Protein AF-A0A1A8MNE2-F1 (afdb_monomer_lite)

pLDDT: mean 73.71, std 25.96, range [27.19, 98.38]

Sequence (96 aa):
MAAAMRLVNKKIFTPGMGQHSLAFTTAAQVYSAGIKASQALPETVKIVEVGPRDGLQNEKVVVPTEAKINLINMLSESGLPVIEATSFVSPKWVPQ

Radius of gyration: 26.6 Å; chains: 1; bounding box: 40×54×67 Å

Secondary structure (DSSP, 8-state):
--------------------------HHHHHHSS--S-SPPPS----EE-IIIIIHHT-SSPPPHHHHHHHHHHHHHTT-SEE-------TTT---

Organism: NCBI:txid704102

Structure (mmCIF, N/CA/C/O backbone):
data_AF-A0A1A8MNE2-F1
#
_entry.id   AF-A0A1A8MNE2-F1
#
loop_
_atom_site.group_PDB
_atom_site.id
_atom_site.type_symbol
_atom_site.label_atom_id
_atom_site.label_alt_id
_atom_site.label_comp_id
_atom_site.label_asym_id
_atom_site.label_entity_id
_atom_site.label_seq_id
_atom_site.pdbx_PDB_ins_code
_atom_site.Cartn_x
_atom_site.Cartn_y
_atom_site.Cartn_z
_atom_site.occupancy
_atom_site.B_iso_or_equiv
_atom_site.auth_seq_id
_atom_site.auth_comp_id
_atom_site.auth_asym_id
_atom_site.auth_atom_id
_atom_site.pdbx_PDB_model_num
ATOM 1 N N . MET A 1 1 ? -27.360 41.382 -19.867 1.00 34.72 1 MET A N 1
ATOM 2 C CA . MET A 1 1 ? -26.456 42.552 -19.872 1.00 34.72 1 MET A CA 1
ATOM 3 C C . MET A 1 1 ? -25.048 42.043 -20.167 1.00 34.72 1 MET A C 1
ATOM 5 O O . MET A 1 1 ? -24.625 41.127 -19.480 1.00 34.72 1 MET A O 1
ATOM 9 N N . ALA A 1 2 ? -24.390 42.613 -21.183 1.00 29.84 2 ALA A N 1
ATOM 10 C CA . ALA A 1 2 ? -23.005 42.387 -21.633 1.00 29.84 2 ALA A CA 1
ATOM 11 C C . ALA A 1 2 ? -22.667 41.071 -22.377 1.00 29.84 2 ALA A C 1
ATOM 13 O O . ALA A 1 2 ? -22.263 40.067 -21.800 1.00 29.84 2 ALA A O 1
ATOM 14 N N . ALA A 1 3 ? -22.768 41.156 -23.707 1.00 27.19 3 ALA A N 1
ATOM 15 C CA . ALA A 1 3 ? -22.093 40.303 -24.678 1.00 27.19 3 ALA A CA 1
ATOM 16 C C . ALA A 1 3 ? -20.619 40.730 -24.830 1.00 27.19 3 ALA A C 1
ATOM 18 O O . ALA A 1 3 ? -20.338 41.924 -24.934 1.00 27.19 3 ALA A O 1
ATOM 19 N N . ALA A 1 4 ? -19.693 39.769 -24.904 1.00 31.97 4 ALA A N 1
ATOM 20 C CA . ALA A 1 4 ? -18.314 40.007 -25.323 1.00 31.97 4 ALA A CA 1
ATOM 21 C C . ALA A 1 4 ? -18.128 39.526 -26.770 1.00 31.97 4 ALA A C 1
ATOM 23 O O . ALA A 1 4 ? -18.114 38.336 -27.077 1.00 31.97 4 ALA A O 1
ATOM 24 N N . MET A 1 5 ? -18.032 40.510 -27.655 1.00 33.59 5 MET A N 1
ATOM 25 C CA . MET A 1 5 ? -17.817 40.419 -29.091 1.00 33.59 5 MET A CA 1
ATOM 26 C C . MET A 1 5 ? -16.360 40.006 -29.363 1.00 33.59 5 MET A C 1
ATOM 28 O O . MET A 1 5 ? -15.445 40.769 -29.064 1.00 33.59 5 MET A O 1
ATOM 32 N N . ARG A 1 6 ? -16.115 38.814 -29.930 1.00 31.64 6 ARG A N 1
ATOM 33 C CA . ARG A 1 6 ? -14.802 38.455 -30.497 1.00 31.64 6 ARG A CA 1
ATOM 34 C C . ARG A 1 6 ? -14.917 38.375 -32.014 1.00 31.64 6 ARG A C 1
ATOM 36 O O . ARG A 1 6 ? -15.577 37.499 -32.562 1.00 31.64 6 ARG A O 1
ATOM 43 N N . LEU A 1 7 ? -14.283 39.345 -32.664 1.00 35.28 7 LEU A N 1
ATOM 44 C CA . LEU A 1 7 ? -14.166 39.500 -34.107 1.00 35.28 7 LEU A CA 1
ATOM 45 C C . LEU A 1 7 ? -13.396 38.297 -34.686 1.00 35.28 7 LEU A C 1
ATOM 47 O O . LEU A 1 7 ? -12.177 38.214 -34.542 1.00 35.28 7 LEU A O 1
ATOM 51 N N . VAL A 1 8 ? -14.097 37.347 -35.309 1.00 44.00 8 VAL A N 1
ATOM 52 C CA . VAL A 1 8 ? -13.463 36.297 -36.121 1.00 44.00 8 VAL A CA 1
ATOM 53 C C . VAL A 1 8 ? -13.439 36.776 -37.568 1.00 44.00 8 VAL A C 1
ATOM 55 O O . VAL A 1 8 ? -14.454 37.160 -38.146 1.00 44.00 8 VAL A O 1
ATOM 58 N N . ASN A 1 9 ? -12.228 36.809 -38.108 1.00 32.41 9 ASN A N 1
ATOM 59 C CA . ASN A 1 9 ? -11.853 37.319 -39.415 1.00 32.41 9 ASN A CA 1
ATOM 60 C C . ASN A 1 9 ? -12.688 36.673 -40.544 1.00 32.41 9 ASN A C 1
ATOM 62 O O . ASN A 1 9 ? -12.585 35.475 -40.797 1.00 32.41 9 ASN A O 1
ATOM 66 N N . LYS A 1 10 ? -13.515 37.472 -41.233 1.00 41.44 10 LYS A N 1
ATOM 67 C CA . LYS A 1 10 ? -14.252 37.089 -42.450 1.00 41.44 10 LYS A CA 1
ATOM 68 C C . LYS A 1 10 ? -13.290 37.001 -43.638 1.00 41.44 10 LYS A C 1
ATOM 70 O O . LYS A 1 10 ? -13.204 37.941 -44.418 1.00 41.44 10 LYS A O 1
ATOM 75 N N . LYS A 1 11 ? -12.615 35.871 -43.817 1.00 40.06 11 LYS A N 1
ATOM 76 C CA . LYS A 1 11 ? -12.219 35.333 -45.131 1.00 40.06 11 LYS A CA 1
ATOM 77 C C . LYS A 1 11 ? -12.133 33.817 -44.987 1.00 40.06 11 LYS A C 1
ATOM 79 O O . LYS A 1 11 ? -11.759 33.341 -43.927 1.00 40.06 11 LYS A O 1
ATOM 84 N N . ILE A 1 12 ? -12.425 33.099 -46.069 1.00 40.91 12 ILE A N 1
ATOM 85 C CA . ILE A 1 12 ? -12.530 31.632 -46.174 1.00 40.91 12 ILE A CA 1
ATOM 86 C C . ILE A 1 12 ? -13.964 31.116 -45.936 1.00 40.91 12 ILE A C 1
ATOM 88 O O . ILE A 1 12 ? -14.241 30.303 -45.064 1.00 40.91 12 ILE A O 1
ATOM 92 N N . PHE A 1 13 ? -14.896 31.585 -46.770 1.00 33.97 13 PHE A N 1
ATOM 93 C CA . PHE A 1 13 ? -16.050 30.781 -47.170 1.00 33.97 13 PHE A CA 1
ATOM 94 C C . PHE A 1 13 ? -16.176 30.870 -48.695 1.00 33.97 13 PHE A C 1
ATOM 96 O O . PHE A 1 13 ? -16.529 31.919 -49.232 1.00 33.97 13 PHE A O 1
ATOM 103 N N . THR A 1 14 ? -15.849 29.783 -49.388 1.00 40.25 14 THR A N 1
ATOM 104 C CA . THR A 1 14 ? -16.313 29.502 -50.753 1.00 40.25 14 THR A CA 1
ATOM 105 C C . THR A 1 14 ? -17.086 28.185 -50.701 1.00 40.25 14 THR A C 1
ATOM 107 O O . THR A 1 14 ? -16.544 27.213 -50.172 1.00 40.25 14 THR A O 1
ATOM 110 N N . PRO A 1 15 ? -18.329 28.124 -51.209 1.00 40.41 15 PRO A N 1
ATOM 111 C CA . PRO A 1 15 ? -19.114 26.901 -51.233 1.00 40.41 15 PRO A CA 1
ATOM 112 C C . PRO A 1 15 ? -18.755 26.098 -52.490 1.00 40.41 15 PRO A C 1
ATOM 114 O O . PRO A 1 15 ? -18.817 26.619 -53.601 1.00 40.41 15 PRO A O 1
ATOM 117 N N . GLY A 1 16 ? -18.372 24.833 -52.330 1.00 38.44 16 GLY A N 1
ATOM 118 C CA . GLY A 1 16 ? -18.065 23.947 -53.451 1.00 38.44 16 GLY A CA 1
ATOM 119 C C . GLY A 1 16 ? -18.192 22.486 -53.041 1.00 38.44 16 GLY A C 1
ATOM 120 O O . GLY A 1 16 ? -17.444 22.010 -52.197 1.00 38.44 16 GLY A O 1
ATOM 121 N N . MET A 1 17 ? -19.188 21.814 -53.614 1.00 42.62 17 MET A N 1
ATOM 122 C CA . MET A 1 17 ? -19.542 20.403 -53.441 1.00 42.62 17 MET A CA 1
ATOM 123 C C . MET A 1 17 ? -18.357 19.443 -53.648 1.00 42.62 17 MET A C 1
ATOM 125 O O . MET A 1 17 ? -17.599 19.595 -54.601 1.00 42.62 17 MET A O 1
ATOM 129 N N . GLY A 1 18 ? -18.274 18.389 -52.829 1.00 35.31 18 GLY A N 1
ATOM 130 C CA . GLY A 1 18 ? -17.325 17.290 -53.028 1.00 35.31 18 GLY A CA 1
ATOM 131 C C . GLY A 1 18 ? -17.461 16.181 -51.983 1.00 35.31 18 GLY A C 1
ATOM 132 O O . GLY A 1 18 ? -16.837 16.242 -50.938 1.00 35.31 18 GLY A O 1
ATOM 133 N N . GLN A 1 19 ? -18.330 15.214 -52.284 1.00 39.34 19 GLN A N 1
ATOM 134 C CA . GLN A 1 19 ? -18.415 13.825 -51.800 1.00 39.34 19 GLN A CA 1
ATOM 135 C C . GLN A 1 19 ? -17.923 13.484 -50.377 1.00 39.34 19 GLN A C 1
ATOM 137 O O . GLN A 1 19 ? -16.733 13.396 -50.088 1.00 39.34 19 GLN A O 1
ATOM 142 N N . HIS A 1 20 ? -18.880 13.129 -49.516 1.00 36.81 20 HIS A N 1
ATOM 143 C CA . HIS A 1 20 ? -18.620 12.410 -48.273 1.00 36.81 20 HIS A CA 1
ATOM 144 C C . HIS A 1 20 ? -18.177 10.969 -48.576 1.00 36.81 20 HIS A C 1
ATOM 146 O O . HIS A 1 20 ? -19.017 10.085 -48.725 1.00 36.81 20 HIS A O 1
ATOM 152 N N . SER A 1 21 ? -16.870 10.702 -48.616 1.00 37.31 21 SER A N 1
ATOM 153 C CA . SER A 1 21 ? -16.371 9.369 -48.268 1.00 37.31 21 SER A CA 1
ATOM 154 C C . SER A 1 21 ? -16.031 9.381 -46.782 1.00 37.31 21 SER A C 1
ATOM 156 O O . SER A 1 21 ? -15.064 10.023 -46.369 1.00 37.31 21 SER A O 1
ATOM 158 N N . LEU A 1 22 ? -16.834 8.698 -45.968 1.00 40.09 22 LEU A N 1
ATOM 159 C CA . LEU A 1 22 ? -16.449 8.355 -44.603 1.00 40.09 22 LEU A CA 1
ATOM 160 C C . LEU A 1 22 ? -15.273 7.379 -44.705 1.00 40.09 22 LEU A C 1
ATOM 162 O O . LEU A 1 22 ? -15.457 6.173 -44.852 1.00 40.09 22 LEU A O 1
ATOM 166 N N . ALA A 1 23 ? -14.056 7.918 -44.724 1.00 40.78 23 ALA A N 1
ATOM 167 C CA . ALA A 1 23 ? -12.854 7.116 -44.646 1.00 40.78 23 ALA A CA 1
ATOM 168 C C . ALA A 1 23 ? -12.811 6.502 -43.244 1.00 40.78 23 ALA A C 1
ATOM 170 O O . ALA A 1 23 ? -12.735 7.219 -42.245 1.00 40.78 23 ALA A O 1
ATOM 171 N N . PHE A 1 24 ? -12.894 5.175 -43.167 1.00 46.31 24 PHE A N 1
ATOM 172 C CA . PHE A 1 24 ? -12.582 4.451 -41.946 1.00 46.31 24 PHE A CA 1
ATOM 173 C C . PHE A 1 24 ? -11.098 4.668 -41.656 1.00 46.31 24 PHE A C 1
ATOM 175 O O . PHE A 1 24 ? -10.228 4.049 -42.267 1.00 46.31 24 PHE A O 1
ATOM 182 N N . THR A 1 25 ? -10.816 5.607 -40.757 1.00 47.69 25 THR A N 1
ATOM 183 C CA . THR A 1 25 ? -9.478 5.847 -40.231 1.00 47.69 25 THR A CA 1
ATOM 184 C C . THR A 1 25 ? -8.984 4.548 -39.611 1.00 47.69 25 THR A C 1
ATOM 186 O O . THR A 1 25 ? -9.541 4.057 -38.630 1.00 47.69 25 THR A O 1
ATOM 189 N N . THR A 1 26 ? -7.956 3.959 -40.215 1.00 52.56 26 THR A N 1
ATOM 190 C CA . THR A 1 26 ? -7.285 2.781 -39.663 1.00 52.56 26 THR A CA 1
ATOM 191 C C . THR A 1 26 ? -6.751 3.102 -38.263 1.00 52.56 26 THR A C 1
ATOM 193 O O . THR A 1 26 ? -6.368 4.240 -37.983 1.00 52.56 26 THR A O 1
ATOM 196 N N . ALA A 1 27 ? -6.679 2.108 -37.370 1.00 53.34 27 ALA A N 1
ATOM 197 C CA . ALA A 1 27 ? -6.132 2.288 -36.017 1.00 53.34 27 ALA A CA 1
ATOM 198 C C . ALA A 1 27 ? -4.724 2.933 -36.016 1.00 53.34 27 ALA A C 1
ATOM 200 O O . ALA A 1 27 ? -4.363 3.646 -35.081 1.00 53.34 27 ALA A O 1
ATOM 201 N N . ALA A 1 28 ? -3.969 2.765 -37.109 1.00 50.62 28 ALA A N 1
ATOM 202 C CA . ALA A 1 28 ? -2.669 3.388 -37.333 1.00 50.62 28 ALA A CA 1
ATOM 203 C C . ALA A 1 28 ? -2.705 4.932 -37.381 1.00 50.62 28 ALA A C 1
ATOM 205 O O . ALA A 1 28 ? -1.759 5.574 -36.933 1.00 50.62 28 ALA A O 1
ATOM 206 N N . GLN A 1 29 ? -3.787 5.548 -37.874 1.00 46.22 29 GLN A N 1
ATOM 207 C CA . GLN A 1 29 ? -3.927 7.012 -37.924 1.00 46.22 29 GLN A CA 1
ATOM 208 C C . GLN A 1 29 ? -4.459 7.616 -36.621 1.00 46.22 29 GLN A C 1
ATOM 210 O O . GLN A 1 29 ? -4.177 8.774 -36.326 1.00 46.22 29 GLN A O 1
ATOM 215 N N . VAL A 1 30 ? -5.175 6.842 -35.801 1.00 54.53 30 VAL A N 1
ATOM 216 C CA . VAL A 1 30 ? -5.524 7.282 -34.438 1.00 54.53 30 VAL A CA 1
ATOM 217 C C . VAL A 1 30 ? -4.256 7.381 -33.578 1.00 54.53 30 VAL A C 1
ATOM 219 O O . VAL A 1 30 ? -4.132 8.299 -32.771 1.00 54.53 30 VAL A O 1
ATOM 222 N N . TYR A 1 31 ? -3.262 6.519 -33.825 1.00 52.62 31 TYR A N 1
ATOM 223 C CA . TYR A 1 31 ? -1.957 6.577 -33.157 1.00 52.62 31 TYR A CA 1
ATOM 224 C C . TYR A 1 31 ? -1.150 7.849 -33.476 1.00 52.62 31 TYR A C 1
ATOM 226 O O . TYR A 1 31 ? -0.384 8.320 -32.637 1.00 52.62 31 TYR A O 1
ATOM 234 N N . SER A 1 32 ? -1.315 8.432 -34.668 1.00 51.84 32 SER A N 1
ATOM 235 C CA . SER A 1 32 ? -0.519 9.584 -35.119 1.00 51.84 32 SER A CA 1
ATOM 236 C C . SER A 1 32 ? -1.116 10.950 -34.759 1.00 51.84 32 SER A C 1
ATOM 238 O O . SER A 1 32 ? -0.452 11.970 -34.939 1.00 51.84 32 SER A O 1
ATOM 240 N N . ALA A 1 33 ? -2.334 10.997 -34.209 1.00 52.88 33 ALA A N 1
ATOM 241 C CA . ALA A 1 33 ? -3.065 12.243 -33.970 1.00 52.88 33 ALA A CA 1
ATOM 242 C C . ALA A 1 33 ? -2.789 12.932 -32.613 1.00 52.88 33 ALA A C 1
ATOM 244 O O . ALA A 1 33 ? -3.438 13.933 -32.313 1.00 52.88 33 ALA A O 1
ATOM 245 N N . GLY A 1 34 ? -1.846 12.454 -31.788 1.00 48.31 34 GLY A N 1
ATOM 246 C CA . GLY A 1 34 ? -1.682 13.006 -30.429 1.00 48.31 34 GLY A CA 1
ATOM 247 C C . GLY A 1 34 ? -0.289 13.016 -29.803 1.00 48.31 34 GLY A C 1
ATOM 248 O O . GLY A 1 34 ? -0.083 13.747 -28.838 1.00 48.31 34 GLY A O 1
ATOM 249 N N . ILE A 1 35 ? 0.690 12.287 -30.340 1.00 56.91 35 ILE A N 1
ATOM 250 C CA . ILE A 1 35 ? 2.066 12.322 -29.831 1.00 56.91 35 ILE A CA 1
ATOM 251 C C . ILE A 1 35 ? 2.942 12.905 -30.937 1.00 56.91 35 ILE A C 1
ATOM 253 O O . ILE A 1 35 ? 3.248 12.231 -31.918 1.00 56.91 35 ILE A O 1
ATOM 257 N N . LYS A 1 36 ? 3.352 14.174 -30.810 1.00 49.19 36 LYS A N 1
ATOM 258 C CA . LYS A 1 36 ? 4.473 14.680 -31.613 1.00 49.19 36 LYS A CA 1
ATOM 259 C C . LYS A 1 36 ? 5.658 13.746 -31.366 1.00 49.19 36 LYS A C 1
ATOM 261 O O . LYS A 1 36 ? 6.069 13.581 -30.221 1.00 49.19 36 LYS A O 1
ATOM 266 N N . ALA A 1 37 ? 6.187 13.151 -32.430 1.00 54.12 37 ALA A N 1
ATOM 267 C CA . ALA A 1 37 ? 7.352 12.270 -32.428 1.00 54.12 37 ALA A CA 1
ATOM 268 C C . ALA A 1 37 ? 8.651 13.028 -32.073 1.00 54.12 37 ALA A C 1
ATOM 270 O O . ALA A 1 37 ? 9.562 13.128 -32.888 1.00 54.12 37 ALA A O 1
ATOM 271 N N . SER A 1 38 ? 8.724 13.625 -30.881 1.00 57.56 38 SER A N 1
ATOM 272 C CA . SER A 1 38 ? 9.881 14.405 -30.422 1.00 57.56 38 SER A CA 1
ATOM 273 C C . SER A 1 38 ? 10.446 13.964 -29.072 1.00 57.56 38 SER A C 1
ATOM 275 O O . SER A 1 38 ? 11.314 14.645 -28.542 1.00 57.56 38 SER A O 1
ATOM 277 N N . GLN A 1 39 ? 9.997 12.844 -28.511 1.00 62.69 39 GLN A N 1
ATOM 278 C CA . GLN A 1 39 ? 10.675 12.165 -27.405 1.00 62.69 39 GLN A CA 1
ATOM 279 C C . GLN A 1 39 ? 10.471 10.664 -27.625 1.00 62.69 39 GLN A C 1
ATOM 281 O O . GLN A 1 39 ? 9.332 10.196 -27.620 1.00 62.69 39 GLN A O 1
ATOM 286 N N . ALA A 1 40 ? 11.543 9.918 -27.895 1.00 81.38 40 ALA A N 1
ATOM 287 C CA . ALA A 1 40 ? 11.473 8.461 -27.866 1.00 81.38 40 ALA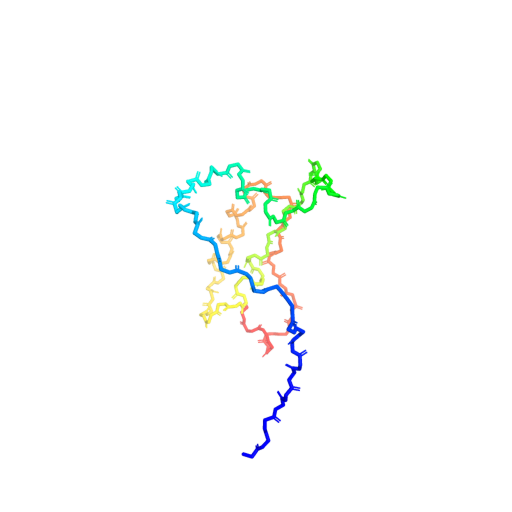 A CA 1
ATOM 288 C C . ALA A 1 40 ? 10.987 8.022 -26.473 1.00 81.38 40 ALA A C 1
ATOM 290 O O . ALA A 1 40 ? 11.347 8.644 -25.472 1.00 81.38 40 ALA A O 1
ATOM 291 N N . LEU A 1 41 ? 10.134 6.997 -26.406 1.00 87.44 41 LEU A N 1
ATOM 292 C CA . LEU A 1 41 ? 9.683 6.465 -25.120 1.00 87.44 41 LEU A CA 1
ATOM 293 C C . LEU A 1 41 ? 10.888 5.926 -24.331 1.00 87.44 41 LEU A C 1
ATOM 295 O O . LEU A 1 41 ? 11.834 5.427 -24.943 1.00 87.44 41 LEU A O 1
ATOM 299 N N . PRO A 1 42 ? 10.870 6.022 -22.992 1.00 91.06 42 PRO A N 1
ATOM 300 C CA . PRO A 1 42 ? 11.964 5.510 -22.181 1.00 91.06 42 PRO A CA 1
ATOM 301 C C . PRO A 1 42 ? 12.107 3.992 -22.353 1.00 91.06 42 PRO A C 1
ATOM 303 O O . PRO A 1 42 ? 11.113 3.270 -22.399 1.00 91.06 42 PRO A O 1
ATOM 306 N N . GLU A 1 43 ? 13.350 3.507 -22.395 1.00 93.94 43 GLU A N 1
ATOM 307 C CA . GLU A 1 43 ? 13.666 2.073 -22.510 1.00 93.94 43 GLU A CA 1
ATOM 308 C C . GLU A 1 43 ? 13.238 1.267 -21.276 1.00 93.94 43 GLU A C 1
ATOM 310 O O . GLU A 1 43 ? 13.087 0.050 -21.326 1.00 93.94 43 GLU A O 1
ATOM 315 N N . THR A 1 44 ? 13.059 1.929 -20.133 1.00 92.56 44 THR A N 1
ATOM 316 C CA . THR A 1 44 ? 12.646 1.298 -18.880 1.00 92.56 44 THR A CA 1
ATOM 317 C C . THR A 1 44 ? 11.766 2.250 -18.088 1.00 92.56 44 THR A C 1
ATOM 319 O O . THR A 1 44 ? 11.990 3.460 -18.062 1.00 92.56 44 THR A O 1
ATOM 322 N N . VAL A 1 45 ? 10.773 1.686 -17.407 1.00 92.75 45 VAL A N 1
ATOM 323 C CA . VAL A 1 45 ? 9.890 2.407 -16.492 1.00 92.75 45 VAL A CA 1
ATOM 324 C C . VAL A 1 45 ? 9.929 1.752 -15.118 1.00 92.75 45 VAL A C 1
ATOM 326 O O . VAL A 1 45 ? 10.069 0.536 -14.998 1.00 92.75 45 VAL A O 1
ATOM 329 N N . LYS A 1 46 ? 9.799 2.566 -14.071 1.00 93.75 46 LYS A N 1
ATOM 330 C CA . LYS A 1 46 ? 9.650 2.089 -12.697 1.00 93.75 46 LYS A CA 1
ATOM 331 C C . LYS A 1 46 ? 8.179 2.147 -12.317 1.00 93.75 46 LYS A C 1
ATOM 333 O O . LYS A 1 46 ? 7.591 3.224 -12.319 1.00 93.75 46 LYS A O 1
ATOM 338 N N . ILE A 1 47 ? 7.614 1.002 -11.956 1.00 95.31 47 ILE A N 1
ATOM 339 C CA . ILE A 1 47 ? 6.271 0.934 -11.381 1.00 95.31 47 ILE A CA 1
ATOM 340 C C . ILE A 1 47 ? 6.398 1.142 -9.871 1.00 95.31 47 ILE A C 1
ATOM 342 O O . ILE A 1 47 ? 7.205 0.481 -9.220 1.00 95.31 47 ILE A O 1
ATOM 346 N N . VAL A 1 48 ? 5.638 2.090 -9.327 1.00 97.44 48 VAL A N 1
ATOM 347 C CA . VAL A 1 48 ? 5.555 2.348 -7.886 1.00 97.44 48 VAL A CA 1
ATOM 348 C C . VAL A 1 48 ? 4.119 2.100 -7.470 1.00 97.44 48 VAL A C 1
ATOM 350 O O . VAL A 1 48 ? 3.217 2.809 -7.910 1.00 97.44 48 VAL A O 1
ATOM 353 N N . GLU A 1 49 ? 3.914 1.074 -6.656 1.00 97.94 49 GLU A N 1
ATOM 354 C CA . GLU A 1 49 ? 2.592 0.704 -6.170 1.00 97.94 49 GLU A CA 1
ATOM 355 C C . GLU A 1 49 ? 2.257 1.491 -4.906 1.00 97.94 49 GLU A C 1
ATOM 357 O O . GLU A 1 49 ? 2.951 1.378 -3.899 1.00 97.94 49 GLU A O 1
ATOM 362 N N . VAL A 1 50 ? 1.195 2.291 -4.965 1.00 97.88 50 VAL A N 1
ATOM 363 C CA . VAL A 1 50 ? 0.764 3.186 -3.874 1.00 97.88 50 VAL A CA 1
ATOM 364 C C . VAL A 1 50 ? -0.631 2.847 -3.351 1.00 97.88 50 VAL A C 1
ATOM 366 O O . VAL A 1 50 ? -1.143 3.522 -2.460 1.00 97.88 50 VAL A O 1
ATOM 369 N N . GLY A 1 51 ? -1.257 1.793 -3.870 1.00 97.44 51 GLY A N 1
ATOM 370 C CA . GLY A 1 51 ? -2.571 1.294 -3.480 1.00 97.44 51 GLY A CA 1
ATOM 371 C C . GLY A 1 51 ? -2.716 1.043 -1.978 1.00 97.44 51 GLY A C 1
ATOM 372 O O . GLY A 1 51 ? -3.688 1.537 -1.406 1.00 97.44 51 GLY A O 1
ATOM 373 N N . PRO A 1 52 ? -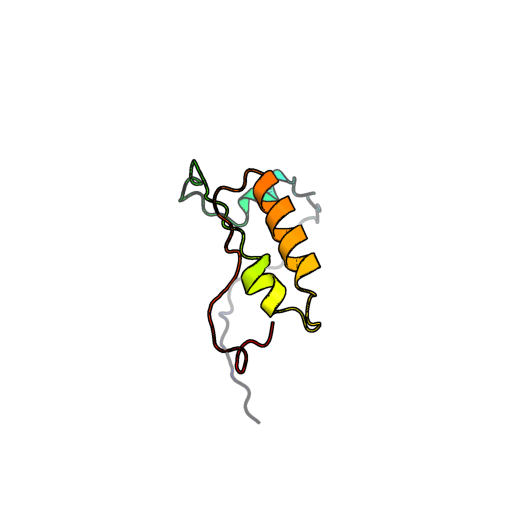1.762 0.378 -1.293 1.00 97.38 52 PRO A N 1
ATOM 374 C CA . PRO A 1 52 ? -1.841 0.172 0.157 1.00 97.38 52 PRO A CA 1
ATOM 375 C C . PRO A 1 52 ? -1.839 1.468 0.980 1.00 97.38 52 PRO A C 1
ATOM 377 O O . PRO A 1 52 ? -2.382 1.485 2.085 1.00 97.38 52 PRO A O 1
ATOM 380 N N . ARG A 1 53 ? -1.263 2.554 0.446 1.00 96.19 53 ARG A N 1
ATOM 381 C CA . ARG A 1 53 ? -1.181 3.862 1.103 1.00 96.19 53 ARG A CA 1
ATOM 382 C C . ARG A 1 53 ? -2.232 4.833 0.567 1.00 96.19 53 ARG A C 1
ATOM 384 O O . ARG A 1 53 ? -3.253 5.035 1.214 1.00 96.19 53 ARG A O 1
ATOM 391 N N . ASP A 1 54 ? -2.011 5.419 -0.606 1.00 94.44 54 ASP A N 1
ATOM 392 C CA . ASP A 1 54 ? -2.898 6.442 -1.178 1.00 94.44 54 ASP A CA 1
ATOM 393 C C . ASP A 1 54 ? -4.218 5.851 -1.665 1.00 94.44 54 ASP A C 1
ATOM 395 O O . ASP A 1 54 ? -5.262 6.491 -1.541 1.00 94.44 54 ASP A O 1
ATOM 399 N N . GLY A 1 55 ? -4.193 4.625 -2.194 1.00 95.50 55 GLY A N 1
ATOM 400 C CA . GLY A 1 55 ? -5.415 3.944 -2.620 1.00 95.50 55 GLY A CA 1
A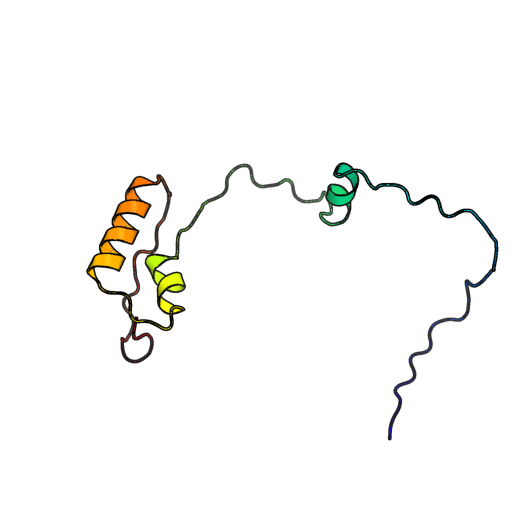TOM 401 C C . GLY A 1 55 ? -6.382 3.779 -1.450 1.00 95.50 55 GLY A C 1
ATOM 402 O O . GLY A 1 55 ? -7.487 4.317 -1.483 1.00 95.50 55 GLY A O 1
ATOM 403 N N . LEU A 1 56 ? -5.935 3.121 -0.375 1.00 95.88 56 LEU A N 1
ATOM 404 C CA . LEU A 1 56 ? -6.773 2.880 0.801 1.00 95.88 56 LEU A CA 1
ATOM 405 C C . LEU A 1 56 ? -7.226 4.171 1.485 1.00 95.88 56 LEU A C 1
ATOM 407 O O . LEU A 1 56 ? -8.354 4.207 1.973 1.00 95.88 56 LEU A O 1
ATOM 411 N N . GLN A 1 57 ? -6.397 5.221 1.517 1.00 92.75 57 GLN A N 1
ATOM 412 C CA . GLN A 1 57 ? -6.757 6.519 2.112 1.00 92.75 57 GLN A CA 1
ATOM 413 C C . GLN A 1 57 ? -7.950 7.193 1.425 1.00 92.75 57 GLN A C 1
ATOM 415 O O . GLN A 1 57 ? -8.664 7.963 2.068 1.00 92.75 57 GLN A O 1
ATOM 420 N N . ASN A 1 58 ? -8.187 6.893 0.147 1.00 91.06 58 ASN A N 1
ATOM 421 C CA . ASN A 1 58 ? -9.335 7.403 -0.600 1.00 91.06 58 ASN A CA 1
ATOM 422 C C . ASN A 1 58 ? -10.610 6.565 -0.402 1.00 91.06 58 ASN A C 1
ATOM 424 O O . ASN A 1 58 ? -11.692 6.984 -0.827 1.00 91.06 58 ASN A O 1
ATOM 428 N N . GLU A 1 59 ? -10.515 5.407 0.256 1.00 93.88 59 GLU A N 1
ATOM 429 C CA . GLU A 1 59 ? -11.672 4.568 0.541 1.00 93.88 59 GLU A CA 1
ATOM 430 C C . GLU A 1 59 ? -12.499 5.134 1.694 1.00 93.88 59 GLU A C 1
ATOM 432 O O . GLU A 1 59 ? -12.001 5.454 2.772 1.00 93.88 59 GLU A O 1
ATOM 437 N N . LYS A 1 60 ? -13.815 5.220 1.479 1.00 91.44 60 LYS A N 1
ATOM 438 C CA . LYS A 1 60 ? -14.751 5.736 2.494 1.00 91.44 60 LYS A CA 1
ATOM 439 C C . LYS A 1 60 ? -14.893 4.798 3.689 1.00 91.44 60 LYS A C 1
ATOM 441 O O . LYS A 1 60 ? -15.275 5.234 4.772 1.00 91.44 60 LYS A O 1
ATOM 446 N N . VAL A 1 61 ? -14.672 3.505 3.463 1.00 94.62 61 VAL A N 1
ATOM 447 C CA . VAL A 1 61 ? -14.810 2.461 4.475 1.00 94.62 61 VAL A CA 1
ATOM 448 C C . VAL A 1 61 ? -13.440 2.170 5.072 1.00 94.62 61 VAL A C 1
ATOM 450 O O . VAL A 1 61 ? -12.458 1.985 4.352 1.00 94.62 61 VAL A O 1
ATOM 453 N N . VAL A 1 62 ? -13.389 2.090 6.402 1.00 94.31 62 VAL A N 1
ATOM 454 C CA . VAL A 1 62 ? -12.168 1.689 7.099 1.00 94.31 62 VAL A CA 1
ATOM 455 C C . VAL A 1 62 ? -11.869 0.233 6.768 1.00 94.31 62 VAL A C 1
ATOM 457 O O . VAL A 1 62 ? -12.679 -0.656 7.039 1.00 94.31 62 VAL A O 1
ATOM 460 N N . VAL A 1 63 ? -10.704 -0.012 6.177 1.00 95.88 63 VAL A N 1
ATOM 461 C CA . VAL A 1 63 ? -10.298 -1.360 5.778 1.00 95.88 63 VAL A CA 1
ATOM 462 C C . VAL A 1 63 ? -9.679 -2.068 6.988 1.00 95.88 63 VAL A C 1
ATOM 464 O O . VAL A 1 63 ? -8.769 -1.509 7.610 1.00 95.88 63 VAL A O 1
ATOM 467 N N . PRO A 1 64 ? -10.134 -3.286 7.343 1.00 97.31 64 PRO A N 1
ATOM 468 C CA . PRO A 1 64 ? -9.556 -4.046 8.445 1.00 97.31 64 PRO A CA 1
ATOM 469 C C . PRO A 1 64 ? -8.062 -4.299 8.246 1.00 97.31 64 PRO A C 1
ATOM 471 O O . PRO A 1 64 ? -7.615 -4.585 7.135 1.00 97.31 64 PRO A O 1
ATOM 474 N N . THR A 1 65 ? -7.291 -4.264 9.332 1.00 96.50 65 THR A N 1
ATOM 475 C CA . THR A 1 65 ? -5.832 -4.456 9.294 1.00 96.50 65 THR A CA 1
ATOM 476 C C . THR A 1 65 ? -5.424 -5.765 8.615 1.00 96.50 65 THR A C 1
AT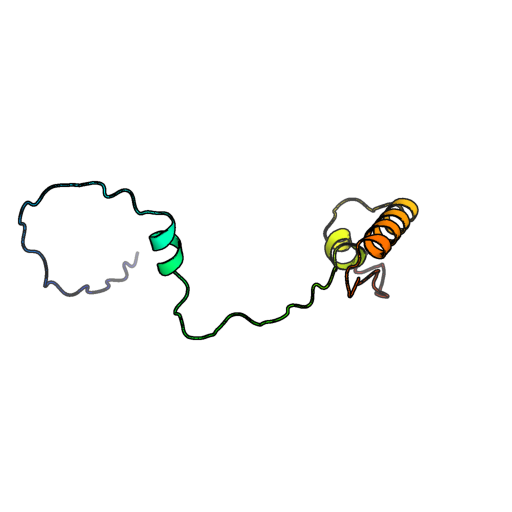OM 478 O O . THR A 1 65 ? -4.491 -5.766 7.820 1.00 96.50 65 THR A O 1
ATOM 481 N N . GLU A 1 66 ? -6.147 -6.861 8.856 1.00 98.12 66 GLU A N 1
ATOM 482 C CA . GLU A 1 66 ? -5.871 -8.157 8.217 1.00 98.12 66 GLU A CA 1
ATOM 483 C C . GLU A 1 66 ? -5.989 -8.088 6.689 1.00 98.12 66 GLU A C 1
ATOM 485 O O . GLU A 1 66 ? -5.143 -8.621 5.974 1.00 98.12 66 GLU A O 1
ATOM 490 N N . ALA A 1 67 ? -6.988 -7.366 6.173 1.00 97.62 67 ALA A N 1
ATOM 491 C CA . ALA A 1 67 ? -7.148 -7.171 4.736 1.00 97.62 67 ALA A CA 1
ATOM 492 C C . ALA A 1 67 ? -6.006 -6.325 4.148 1.00 97.62 67 ALA A C 1
ATOM 494 O O . ALA A 1 67 ? -5.516 -6.636 3.063 1.00 97.62 67 ALA A O 1
ATOM 495 N N . LYS A 1 68 ? -5.531 -5.305 4.882 1.00 97.25 68 LYS A N 1
ATOM 496 C CA . LYS A 1 68 ? -4.359 -4.503 4.485 1.00 97.25 68 LYS A CA 1
ATOM 497 C C . LYS A 1 68 ? -3.097 -5.368 4.401 1.00 97.25 68 LYS A C 1
ATOM 499 O O . LYS A 1 68 ? -2.369 -5.291 3.415 1.00 97.25 68 LYS A O 1
ATOM 504 N N . ILE A 1 69 ? -2.865 -6.222 5.401 1.00 97.94 69 ILE A N 1
ATOM 505 C CA . ILE A 1 69 ? -1.723 -7.151 5.433 1.00 97.94 69 ILE A CA 1
ATOM 506 C C . ILE A 1 69 ? -1.788 -8.120 4.250 1.00 97.94 69 ILE A C 1
ATOM 508 O O . ILE A 1 69 ? -0.805 -8.268 3.529 1.00 97.94 69 ILE A O 1
ATOM 512 N N . ASN A 1 70 ? -2.951 -8.730 4.008 1.00 98.38 70 ASN A N 1
ATOM 513 C CA . ASN A 1 70 ? -3.126 -9.666 2.899 1.00 98.38 70 ASN A CA 1
ATOM 514 C C . ASN A 1 70 ? -2.869 -8.998 1.544 1.00 98.38 70 ASN A C 1
ATOM 516 O O . ASN A 1 70 ? -2.197 -9.584 0.698 1.00 98.38 70 ASN A O 1
ATOM 520 N N . LEU A 1 71 ? -3.340 -7.761 1.352 1.00 97.81 71 LEU A N 1
ATOM 521 C CA . LEU A 1 71 ? -3.050 -6.980 0.150 1.00 97.81 71 LEU A CA 1
ATOM 522 C C . LEU A 1 71 ? -1.542 -6.784 -0.043 1.00 97.81 71 LEU A C 1
ATOM 524 O O . LEU A 1 71 ? -1.024 -7.067 -1.120 1.00 97.81 71 LEU A O 1
ATOM 528 N N . ILE A 1 72 ? -0.833 -6.332 0.992 1.00 97.75 72 ILE A N 1
ATOM 529 C CA . ILE A 1 72 ? 0.613 -6.082 0.915 1.00 97.75 72 ILE A CA 1
ATOM 530 C C . ILE A 1 72 ? 1.381 -7.380 0.636 1.00 97.75 72 ILE A C 1
ATOM 532 O O . ILE A 1 72 ? 2.290 -7.369 -0.191 1.00 97.75 72 ILE A O 1
ATOM 536 N N . ASN A 1 73 ? 0.992 -8.499 1.254 1.00 98.19 73 ASN A N 1
ATOM 537 C CA . ASN A 1 73 ? 1.607 -9.803 1.001 1.00 98.19 73 ASN A CA 1
ATOM 538 C C . ASN A 1 73 ? 1.443 -10.220 -0.467 1.00 98.19 73 ASN A C 1
ATOM 540 O O . ASN A 1 73 ? 2.435 -10.512 -1.130 1.00 98.19 73 ASN A O 1
ATOM 544 N N . MET A 1 74 ? 0.225 -10.147 -1.013 1.00 98.19 74 MET A N 1
ATOM 545 C CA . MET A 1 74 ? -0.018 -10.455 -2.430 1.00 98.19 74 MET A CA 1
ATOM 546 C C . MET A 1 74 ? 0.782 -9.538 -3.365 1.00 98.19 74 MET A C 1
ATOM 548 O O . MET A 1 74 ? 1.353 -9.996 -4.352 1.00 98.19 74 MET A O 1
ATOM 552 N N . LEU A 1 75 ? 0.867 -8.241 -3.052 1.00 97.81 75 LEU A N 1
ATOM 553 C CA . LEU A 1 75 ? 1.672 -7.302 -3.835 1.00 97.81 75 LEU A CA 1
ATOM 554 C C . LEU A 1 75 ? 3.164 -7.635 -3.754 1.00 97.81 75 LEU A C 1
ATOM 556 O O . LEU A 1 75 ? 3.855 -7.552 -4.767 1.00 97.81 75 LEU A O 1
ATOM 560 N N . SER A 1 76 ? 3.664 -8.064 -2.596 1.00 97.00 76 SER A N 1
ATOM 561 C CA . SER A 1 76 ? 5.071 -8.444 -2.434 1.00 97.00 76 SER A CA 1
ATOM 562 C C . SER A 1 76 ? 5.471 -9.649 -3.297 1.00 97.00 76 SER A C 1
ATOM 564 O O . SER A 1 76 ? 6.608 -9.726 -3.755 1.00 97.00 76 SER A O 1
ATOM 566 N N . GLU A 1 77 ? 4.522 -10.536 -3.603 1.00 97.94 77 GLU A N 1
ATOM 567 C CA . GLU A 1 77 ? 4.724 -11.712 -4.459 1.00 97.94 77 GLU A CA 1
ATOM 568 C C . GLU A 1 77 ? 4.613 -11.397 -5.963 1.00 97.94 77 GLU A C 1
ATOM 570 O O . GLU A 1 77 ? 4.981 -12.218 -6.801 1.00 97.94 77 GLU A O 1
ATOM 575 N N . SER A 1 78 ? 4.146 -10.200 -6.334 1.00 96.19 78 SER A N 1
ATOM 576 C CA . SER A 1 78 ? 3.872 -9.826 -7.733 1.00 96.19 78 SER A CA 1
ATOM 577 C C . SER A 1 78 ? 5.109 -9.452 -8.563 1.00 96.19 78 SER A C 1
ATOM 579 O O . SER A 1 78 ? 5.009 -9.261 -9.775 1.00 96.19 78 SER A O 1
ATOM 581 N N . GLY A 1 79 ? 6.276 -9.313 -7.927 1.00 94.62 79 GLY A N 1
ATOM 582 C CA . GLY A 1 79 ? 7.507 -8.857 -8.584 1.00 94.62 79 GLY A CA 1
ATOM 583 C C . GLY A 1 79 ? 7.579 -7.343 -8.821 1.00 94.62 79 GLY A C 1
ATOM 584 O O . GLY A 1 79 ? 8.466 -6.879 -9.540 1.00 94.62 79 GLY A O 1
ATOM 585 N N . LEU A 1 80 ? 6.674 -6.559 -8.224 1.00 95.94 80 LEU A N 1
ATOM 586 C CA . LEU A 1 80 ? 6.733 -5.098 -8.268 1.00 95.94 80 LEU A CA 1
ATOM 587 C C . LEU A 1 80 ? 8.016 -4.574 -7.599 1.00 95.94 80 LEU A C 1
ATOM 589 O O . LEU A 1 80 ? 8.363 -5.009 -6.500 1.00 95.94 80 LEU A O 1
ATOM 593 N N . PRO A 1 81 ? 8.716 -3.604 -8.217 1.00 93.44 81 PRO A N 1
ATOM 594 C CA . PRO A 1 81 ? 10.014 -3.166 -7.718 1.00 93.44 81 PRO A CA 1
ATOM 595 C C . PRO A 1 81 ? 9.903 -2.270 -6.478 1.00 93.44 81 PRO A C 1
ATOM 597 O O . PRO A 1 81 ? 10.864 -2.172 -5.718 1.00 93.44 81 PRO A O 1
ATOM 600 N N . VAL A 1 82 ? 8.770 -1.581 -6.285 1.00 97.44 82 VAL A N 1
ATOM 601 C CA . VAL A 1 82 ? 8.500 -0.727 -5.118 1.00 97.44 82 VAL A CA 1
ATOM 602 C C . VAL A 1 82 ? 7.017 -0.7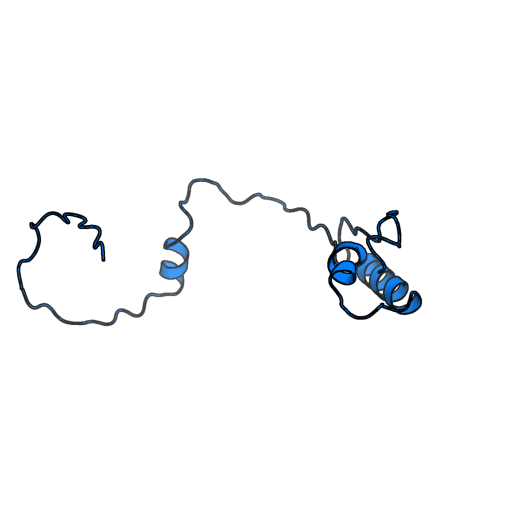52 -4.769 1.00 97.44 82 VAL A C 1
ATOM 604 O O . VAL A 1 82 ? 6.172 -0.567 -5.645 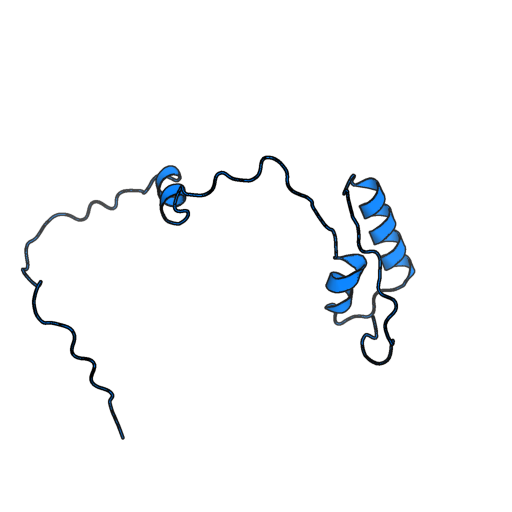1.00 97.44 82 VAL A O 1
ATOM 607 N N . ILE A 1 83 ? 6.731 -0.902 -3.475 1.00 97.88 83 ILE A N 1
ATOM 608 C CA . ILE A 1 83 ? 5.393 -0.826 -2.886 1.00 97.88 83 ILE A CA 1
ATOM 609 C C . ILE A 1 83 ? 5.449 0.129 -1.686 1.00 97.88 83 ILE A C 1
ATOM 611 O O . ILE A 1 83 ? 6.218 -0.088 -0.748 1.00 97.88 83 ILE A O 1
ATOM 615 N N . GLU A 1 84 ? 4.630 1.175 -1.693 1.00 97.44 84 GLU A N 1
ATOM 616 C CA . GLU A 1 84 ? 4.398 2.041 -0.537 1.00 97.44 84 GLU A CA 1
ATOM 617 C C . GLU A 1 84 ? 3.332 1.417 0.363 1.00 97.44 84 GLU A C 1
ATOM 619 O O . GLU A 1 84 ? 2.131 1.574 0.157 1.00 97.44 84 GLU A O 1
ATOM 624 N N . ALA A 1 85 ? 3.784 0.672 1.370 1.00 95.62 85 ALA A N 1
ATOM 625 C CA . ALA A 1 85 ? 2.902 -0.131 2.210 1.00 95.62 85 ALA A CA 1
ATOM 626 C C . ALA A 1 85 ? 1.960 0.696 3.108 1.00 95.62 85 ALA A C 1
ATOM 628 O O . ALA A 1 85 ? 0.837 0.270 3.361 1.00 95.62 85 ALA A O 1
ATOM 629 N N . THR A 1 86 ? 2.415 1.838 3.642 1.00 93.69 86 THR A N 1
ATOM 630 C CA . THR A 1 86 ? 1.633 2.678 4.570 1.00 93.69 86 THR A CA 1
ATOM 631 C C . THR A 1 86 ? 2.277 4.057 4.785 1.00 93.69 86 THR A C 1
ATOM 633 O O . THR A 1 86 ? 3.341 4.350 4.240 1.00 93.69 86 THR A O 1
ATOM 636 N N . SER A 1 87 ? 1.652 4.900 5.613 1.00 89.75 87 SER A N 1
ATOM 637 C CA . SER A 1 87 ? 2.177 6.191 6.068 1.00 89.75 87 SER A CA 1
ATOM 638 C C . SER A 1 87 ? 2.085 6.345 7.588 1.00 89.75 87 SER A C 1
ATOM 640 O O . SER A 1 87 ? 1.098 5.940 8.193 1.00 89.75 87 SER A O 1
ATOM 642 N N . PHE A 1 88 ? 3.063 7.017 8.197 1.00 93.75 88 PHE A N 1
ATOM 643 C CA . PHE A 1 88 ? 3.070 7.341 9.628 1.00 93.75 88 PHE A CA 1
ATOM 644 C C . PHE A 1 88 ? 2.637 8.793 9.854 1.00 93.75 88 PHE A C 1
ATOM 646 O O . PHE A 1 88 ? 3.432 9.658 10.219 1.00 93.75 88 PHE A O 1
ATOM 653 N N . VAL A 1 89 ? 1.366 9.068 9.572 1.00 92.69 89 VAL A N 1
ATOM 654 C CA . VAL A 1 89 ? 0.739 10.387 9.739 1.00 92.69 89 VAL A CA 1
ATOM 655 C C . VAL A 1 89 ? -0.228 10.378 10.921 1.00 92.69 89 VAL A C 1
ATOM 657 O O . VAL A 1 89 ? -0.506 9.337 11.512 1.00 92.69 89 VAL A O 1
ATOM 660 N N . SER A 1 90 ? -0.748 11.547 11.301 1.00 94.06 90 SER A N 1
ATOM 661 C CA . SER A 1 90 ? -1.725 11.606 12.387 1.00 94.06 90 SER A CA 1
ATOM 662 C C . SER A 1 90 ? -3.047 10.939 11.973 1.00 94.06 90 SER A C 1
ATOM 664 O O . SER A 1 90 ? -3.657 11.387 10.995 1.00 94.06 90 SER A O 1
ATOM 666 N N . PRO A 1 91 ? -3.568 9.982 12.765 1.00 90.19 91 PRO A N 1
ATOM 667 C CA . PRO A 1 91 ? -4.847 9.326 12.487 1.00 90.19 91 PRO A CA 1
ATOM 668 C C . PRO A 1 91 ? -6.044 10.281 12.595 1.00 90.19 91 PRO A C 1
ATOM 670 O O . PRO A 1 91 ? -7.132 9.988 12.115 1.00 90.19 91 PRO A O 1
ATOM 673 N N . LYS A 1 92 ? -5.854 11.462 13.202 1.00 93.88 92 LYS A N 1
ATOM 674 C CA . LYS A 1 92 ? -6.868 12.523 13.213 1.00 93.88 92 LYS A CA 1
ATOM 675 C C . LYS A 1 92 ? -7.128 13.088 11.812 1.00 93.88 92 LYS A C 1
ATOM 677 O O . LYS A 1 92 ? -8.250 13.493 11.528 1.00 93.88 92 LYS A O 1
ATOM 682 N N . TRP A 1 93 ? -6.092 13.170 10.978 1.00 88.44 93 TRP A N 1
ATOM 683 C CA . TRP A 1 93 ? -6.160 13.792 9.652 1.00 88.44 93 TRP A CA 1
ATOM 684 C C . TRP A 1 93 ? -6.334 12.766 8.539 1.00 88.44 93 TRP A C 1
ATOM 686 O O . TRP A 1 93 ? -6.949 13.069 7.522 1.00 88.44 93 TRP A O 1
ATOM 696 N N . VAL A 1 94 ? -5.820 11.556 8.754 1.00 89.38 94 VAL A N 1
ATOM 697 C CA . VAL A 1 94 ? -5.948 10.425 7.840 1.00 89.38 94 VAL A CA 1
ATOM 698 C C . VAL A 1 94 ? -6.353 9.209 8.678 1.00 89.38 94 VAL A C 1
ATOM 700 O O . VAL A 1 94 ? -5.487 8.554 9.248 1.00 89.38 94 VAL A O 1
ATOM 703 N N . PRO A 1 95 ? -7.663 8.958 8.849 1.00 87.25 95 PRO A N 1
ATOM 704 C CA . PRO A 1 95 ? -8.159 7.930 9.767 1.00 87.25 95 PRO A CA 1
ATOM 705 C C . PRO A 1 95 ? -8.015 6.496 9.240 1.00 87.25 95 PRO A C 1
ATOM 707 O O . PRO A 1 95 ? -8.232 5.552 10.000 1.00 87.25 95 PRO A O 1
ATOM 710 N N . GLN A 1 96 ? -7.681 6.340 7.958 1.00 88.62 96 GLN A N 1
ATOM 711 C CA . GLN A 1 96 ? -7.400 5.056 7.323 1.00 88.62 96 GLN A CA 1
ATOM 712 C C . GLN A 1 96 ? -5.940 4.643 7.514 1.00 88.62 96 GLN A C 1
ATOM 714 O O . GLN A 1 96 ? -5.718 3.439 7.795 1.00 88.62 96 GLN A O 1
#

InterPro domains:
  IPR000891 Pyruvate carboxyltransferase [PF00682] (45-87)
  IPR000891 Pyruvate carboxyltransferase [PS50991] (45-96)
  IPR013785 Aldolase-type TIM barrel [G3DSA:3.20.20.70] (41-96)
  IPR043594 HMG-CoA lyase [PTHR42738] (26-96)

Foldseek 3Di:
DDDDDDDDDPDDDDDDDDDDDPPPPDPVVVVVPPDDPPDDDDPDDADAACCLEPVQLPDPDNDDPVVLVVVVVVVVVPPHPHYPSYDDDDCVVRVD